Protein AF-A0A1S8NJT3-F1 (afdb_monomer)

Structure (mmCIF, N/CA/C/O backbone):
data_AF-A0A1S8NJT3-F1
#
_entry.id   AF-A0A1S8NJT3-F1
#
loop_
_atom_site.group_PDB
_atom_site.id
_atom_site.type_symbol
_atom_site.label_atom_id
_atom_site.label_alt_id
_atom_site.label_comp_id
_atom_site.label_asym_id
_atom_site.label_entity_id
_atom_site.label_seq_id
_atom_site.pdbx_PDB_ins_code
_atom_site.Cartn_x
_atom_site.Cartn_y
_atom_site.Cartn_z
_atom_site.occupancy
_atom_site.B_iso_or_equiv
_atom_site.auth_seq_id
_atom_site.auth_comp_id
_atom_site.auth_asym_id
_atom_site.auth_atom_id
_atom_site.pdbx_PDB_model_num
ATOM 1 N N . MET A 1 1 ? 24.349 5.606 -7.331 1.00 47.88 1 MET A N 1
ATOM 2 C CA . MET A 1 1 ? 23.945 4.190 -7.424 1.00 47.88 1 MET A CA 1
ATOM 3 C C . MET A 1 1 ? 22.444 4.165 -7.216 1.00 47.88 1 MET A C 1
ATOM 5 O O . MET A 1 1 ? 22.001 4.748 -6.232 1.00 47.88 1 MET A O 1
ATOM 9 N N . GLY A 1 2 ? 21.681 3.669 -8.190 1.00 51.06 2 GLY A N 1
ATOM 10 C CA . GLY A 1 2 ? 20.211 3.649 -8.127 1.00 51.06 2 GLY A CA 1
ATOM 11 C C . GLY A 1 2 ? 19.700 2.383 -7.441 1.00 51.06 2 GLY A C 1
ATOM 12 O O . GLY A 1 2 ? 20.430 1.396 -7.348 1.00 51.06 2 GLY A O 1
ATOM 13 N N . VAL A 1 3 ? 18.444 2.370 -6.984 1.00 50.59 3 VAL A N 1
ATOM 14 C CA . VAL A 1 3 ? 17.828 1.185 -6.345 1.00 50.59 3 VAL A CA 1
ATOM 15 C C . VAL A 1 3 ? 17.798 0.001 -7.323 1.00 50.59 3 VAL A C 1
ATOM 17 O O . VAL A 1 3 ? 17.853 -1.167 -6.927 1.00 50.59 3 VAL A O 1
ATOM 20 N N . ASN A 1 4 ? 17.783 0.297 -8.624 1.00 53.56 4 ASN A N 1
ATOM 21 C CA . ASN A 1 4 ? 17.775 -0.709 -9.676 1.00 53.56 4 ASN A CA 1
ATOM 22 C C . ASN A 1 4 ? 19.085 -1.501 -9.812 1.00 53.56 4 ASN A C 1
ATOM 24 O O . ASN A 1 4 ? 19.032 -2.657 -10.230 1.00 53.56 4 ASN A O 1
ATOM 28 N N . ASP A 1 5 ? 20.224 -0.925 -9.414 1.00 51.28 5 ASP A N 1
ATOM 29 C CA . ASP A 1 5 ? 21.533 -1.595 -9.469 1.00 51.28 5 ASP A CA 1
ATOM 30 C C . ASP A 1 5 ? 21.674 -2.680 -8.384 1.00 51.28 5 ASP A C 1
ATOM 32 O O . ASP A 1 5 ? 22.507 -3.575 -8.504 1.00 51.28 5 ASP A O 1
ATOM 36 N N . ILE A 1 6 ? 20.843 -2.612 -7.336 1.00 52.50 6 ILE A N 1
ATOM 37 C CA . ILE A 1 6 ? 20.934 -3.459 -6.138 1.00 52.50 6 ILE A CA 1
ATOM 38 C C . ILE A 1 6 ? 19.820 -4.519 -6.121 1.00 52.50 6 ILE A C 1
ATOM 40 O O . ILE A 1 6 ? 20.061 -5.659 -5.738 1.00 52.50 6 ILE A O 1
ATOM 44 N N . ILE A 1 7 ? 18.603 -4.164 -6.551 1.00 62.41 7 ILE A N 1
ATOM 45 C CA . ILE A 1 7 ? 17.395 -4.969 -6.282 1.00 62.41 7 ILE A CA 1
ATOM 46 C C . ILE A 1 7 ? 16.646 -5.402 -7.559 1.00 62.41 7 ILE A C 1
ATOM 48 O O . ILE A 1 7 ? 15.820 -6.311 -7.503 1.00 62.41 7 ILE A O 1
ATOM 52 N N . LYS A 1 8 ? 16.938 -4.801 -8.727 1.00 70.44 8 LYS A N 1
ATOM 53 C CA . LYS A 1 8 ? 16.201 -5.022 -9.995 1.00 70.44 8 LYS A CA 1
ATOM 54 C C . LYS A 1 8 ? 14.678 -4.963 -9.818 1.00 70.44 8 LYS A C 1
ATOM 56 O O . LYS A 1 8 ? 13.939 -5.903 -10.114 1.00 70.44 8 LYS A O 1
ATOM 61 N N . VAL A 1 9 ? 14.192 -3.823 -9.339 1.00 81.56 9 VAL A N 1
ATOM 62 C CA . VAL A 1 9 ? 12.783 -3.616 -8.968 1.00 81.56 9 VAL A CA 1
ATOM 63 C C . VAL A 1 9 ? 11.823 -3.898 -10.134 1.00 81.56 9 VAL A C 1
ATOM 65 O O . VAL A 1 9 ? 10.713 -4.388 -9.918 1.00 81.56 9 VAL A O 1
ATOM 68 N N . GLY A 1 10 ? 12.250 -3.659 -11.377 1.00 86.94 10 GLY A N 1
ATOM 69 C CA . GLY A 1 10 ? 11.470 -3.963 -12.578 1.00 86.94 10 GLY A CA 1
ATOM 70 C C . GLY A 1 10 ? 11.077 -5.436 -12.715 1.00 86.94 10 GLY A C 1
ATOM 71 O O . GLY A 1 10 ? 9.943 -5.731 -13.105 1.00 86.94 10 GLY A O 1
ATOM 72 N N . ASP A 1 11 ? 11.958 -6.361 -12.325 1.00 86.62 11 ASP A N 1
ATOM 73 C CA . ASP A 1 11 ? 11.697 -7.803 -12.414 1.00 86.62 11 ASP A CA 1
ATOM 74 C C . ASP A 1 11 ? 10.637 -8.244 -11.392 1.00 86.62 11 ASP A C 1
ATOM 76 O O . ASP A 1 11 ? 9.762 -9.064 -11.701 1.00 86.62 11 ASP A O 1
ATOM 80 N N . ASN A 1 12 ? 10.645 -7.634 -10.204 1.00 86.12 12 ASN A N 1
ATOM 81 C CA . ASN A 1 12 ? 9.637 -7.870 -9.171 1.00 86.12 12 ASN A CA 1
ATOM 82 C C . ASN A 1 12 ? 8.275 -7.309 -9.585 1.00 86.12 12 ASN A C 1
ATOM 84 O O . ASN A 1 12 ? 7.273 -8.023 -9.520 1.00 86.12 12 ASN A O 1
ATOM 88 N N . ILE A 1 13 ? 8.236 -6.072 -10.101 1.00 91.31 13 ILE A N 1
ATOM 89 C CA . ILE A 1 13 ? 7.010 -5.465 -10.647 1.00 91.31 13 ILE A CA 1
ATOM 90 C C . ILE A 1 13 ? 6.393 -6.390 -11.704 1.00 91.31 13 ILE A C 1
ATOM 92 O O . ILE A 1 13 ? 5.197 -6.687 -11.657 1.00 91.31 13 ILE A O 1
ATOM 96 N N . LYS A 1 14 ? 7.218 -6.889 -12.630 1.00 92.44 14 LYS A N 1
ATOM 97 C CA . LYS A 1 14 ? 6.793 -7.775 -13.716 1.00 92.44 14 LYS A CA 1
ATOM 98 C C . LYS A 1 14 ? 6.244 -9.102 -13.212 1.00 92.44 14 LYS A C 1
ATOM 100 O O . LYS A 1 14 ? 5.239 -9.586 -13.737 1.00 92.44 14 LYS A O 1
ATOM 105 N N . SER A 1 15 ? 6.899 -9.693 -12.220 1.00 88.50 15 SER A N 1
ATOM 106 C CA . SER A 1 15 ? 6.488 -10.968 -11.627 1.00 88.50 15 SER A CA 1
ATOM 107 C C . SER A 1 15 ? 5.139 -10.834 -10.920 1.00 88.50 15 SER A C 1
ATOM 109 O O . SER A 1 15 ? 4.206 -11.575 -11.231 1.00 88.50 15 SER A O 1
ATOM 111 N N . LEU A 1 16 ? 4.986 -9.807 -10.083 1.00 86.81 16 LEU A N 1
ATOM 112 C CA . LEU A 1 16 ? 3.753 -9.529 -9.344 1.00 86.81 16 LEU A CA 1
ATOM 113 C C . LEU A 1 16 ? 2.590 -9.151 -10.265 1.00 86.81 16 LEU A C 1
ATOM 115 O O . LEU A 1 16 ? 1.466 -9.624 -10.091 1.00 86.81 16 LEU A O 1
ATOM 119 N N . ARG A 1 17 ? 2.848 -8.358 -11.311 1.00 94.50 17 ARG A N 1
ATOM 120 C CA . ARG A 1 17 ? 1.830 -8.046 -12.322 1.00 94.50 17 ARG A CA 1
ATOM 121 C C . ARG A 1 17 ? 1.316 -9.316 -13.006 1.00 94.50 17 ARG A C 1
ATOM 123 O O . ARG A 1 17 ? 0.108 -9.462 -13.210 1.00 94.50 17 ARG A O 1
ATOM 130 N N . LYS A 1 18 ? 2.219 -10.230 -13.376 1.00 90.44 18 LYS A N 1
ATOM 131 C CA . LYS A 1 18 ? 1.855 -11.509 -14.005 1.00 90.44 18 LYS A CA 1
ATOM 132 C C . LYS A 1 18 ? 1.056 -12.406 -13.064 1.00 90.44 18 LYS A C 1
ATOM 134 O O . LYS A 1 18 ? 0.095 -13.018 -13.522 1.00 90.44 18 LYS A O 1
ATOM 139 N N . GLU A 1 19 ? 1.399 -12.448 -11.780 1.00 86.19 19 GLU A N 1
ATOM 140 C CA . GLU A 1 19 ? 0.638 -13.184 -10.762 1.00 86.19 19 GLU A CA 1
ATOM 141 C C . GLU A 1 19 ? -0.815 -12.690 -10.680 1.00 86.19 19 GLU A C 1
ATOM 143 O O . GLU A 1 19 ? -1.755 -13.485 -10.667 1.00 86.19 19 GLU A O 1
ATOM 148 N N . LYS A 1 20 ? -1.013 -11.369 -10.756 1.00 83.75 20 LYS A N 1
ATOM 149 C CA . LYS A 1 20 ? -2.339 -10.734 -10.813 1.00 83.75 20 LYS A CA 1
ATOM 150 C C . LYS A 1 20 ? -3.011 -10.807 -12.190 1.00 83.75 20 LYS A C 1
ATOM 152 O O . LYS A 1 20 ? -4.123 -10.312 -12.343 1.00 83.75 20 LYS A O 1
ATOM 157 N N . ARG A 1 21 ? -2.367 -11.425 -13.189 1.00 92.88 21 ARG A N 1
ATOM 158 C CA . ARG A 1 21 ? -2.850 -11.562 -14.578 1.00 92.88 21 ARG A CA 1
ATOM 159 C C . ARG A 1 21 ? -3.180 -10.230 -15.266 1.00 92.88 21 ARG A C 1
ATOM 161 O O . ARG A 1 21 ? -4.017 -10.184 -16.161 1.00 92.88 21 ARG A O 1
ATOM 168 N N . ILE A 1 22 ? -2.501 -9.152 -14.883 1.00 91.00 22 ILE A N 1
ATOM 169 C CA . ILE A 1 22 ? -2.677 -7.820 -15.479 1.00 91.00 22 ILE A CA 1
ATOM 170 C C . ILE A 1 22 ? -1.717 -7.694 -16.670 1.00 91.00 22 ILE A C 1
ATOM 172 O O . ILE A 1 22 ? -0.556 -8.091 -16.561 1.00 91.00 22 ILE A O 1
ATOM 176 N N . SER A 1 23 ? -2.132 -7.154 -17.821 1.00 94.81 23 SER A N 1
ATOM 177 C CA . SER A 1 23 ? -1.194 -6.899 -18.929 1.00 94.81 23 SER A CA 1
ATOM 178 C C . SER A 1 23 ? -0.373 -5.623 -18.689 1.00 94.81 23 SER A C 1
ATOM 180 O O . SER A 1 23 ? -0.768 -4.747 -17.925 1.00 94.81 23 SER A O 1
ATOM 182 N N . GLN A 1 24 ? 0.780 -5.466 -19.351 1.00 95.12 24 GLN A N 1
ATOM 183 C CA . GLN A 1 24 ? 1.556 -4.217 -19.247 1.00 95.12 24 GLN A CA 1
ATOM 184 C C . GLN A 1 24 ? 0.753 -2.989 -19.720 1.00 95.12 24 GLN A C 1
ATOM 186 O O . GLN A 1 24 ? 0.925 -1.898 -19.182 1.00 95.12 24 GLN A O 1
ATOM 191 N N . LYS A 1 25 ? -0.138 -3.163 -20.710 1.00 94.50 25 LYS A N 1
ATOM 192 C CA . LYS A 1 25 ? -1.027 -2.099 -21.204 1.00 94.50 25 LYS A CA 1
ATOM 193 C C . LYS A 1 25 ? -2.063 -1.708 -20.158 1.00 94.50 25 LYS A C 1
ATOM 195 O O . LYS A 1 25 ? -2.229 -0.519 -19.901 1.00 94.50 25 LYS A O 1
ATOM 200 N N . ASP A 1 26 ? -2.686 -2.694 -19.521 1.00 94.62 26 ASP A N 1
ATOM 201 C CA . ASP A 1 26 ? -3.688 -2.444 -18.482 1.00 94.62 26 ASP A CA 1
ATOM 202 C C . ASP A 1 26 ? -3.046 -1.791 -17.263 1.00 94.62 26 ASP A C 1
ATOM 204 O O . ASP A 1 26 ? -3.580 -0.833 -16.715 1.00 94.62 26 ASP A O 1
ATOM 208 N N . MET A 1 27 ? -1.849 -2.240 -16.883 1.00 95.31 27 MET A N 1
ATOM 209 C CA . MET A 1 27 ? -1.128 -1.650 -15.762 1.00 95.31 27 MET A CA 1
ATOM 210 C C . MET A 1 27 ? -0.719 -0.200 -16.038 1.00 95.31 27 MET A C 1
ATOM 212 O O . MET A 1 27 ? -0.883 0.664 -15.179 1.00 95.31 27 MET A O 1
ATOM 216 N N . ALA A 1 28 ? -0.254 0.102 -17.254 1.00 96.94 28 ALA A N 1
ATOM 217 C CA . ALA A 1 28 ? 0.020 1.475 -17.666 1.00 96.94 28 ALA A CA 1
ATOM 218 C C . ALA A 1 28 ? -1.247 2.352 -17.627 1.00 96.94 28 ALA A C 1
ATOM 220 O O . ALA A 1 28 ? -1.185 3.496 -17.173 1.00 96.94 28 ALA A O 1
ATOM 221 N N . ALA A 1 29 ? -2.399 1.803 -18.034 1.00 95.12 29 ALA A N 1
ATOM 222 C CA . ALA A 1 29 ? -3.688 2.487 -17.965 1.00 95.12 29 ALA A CA 1
ATOM 223 C C . ALA A 1 29 ? -4.132 2.754 -16.514 1.00 95.12 29 ALA A C 1
ATOM 225 O O . ALA A 1 29 ? -4.521 3.879 -16.200 1.00 95.12 29 ALA A O 1
ATOM 226 N N . ILE A 1 30 ? -4.001 1.768 -15.616 1.00 94.38 30 ILE A N 1
ATOM 227 C CA . ILE A 1 30 ? -4.288 1.906 -14.175 1.00 94.38 30 ILE A CA 1
ATOM 228 C C . ILE A 1 30 ? -3.429 3.016 -13.556 1.00 94.38 30 ILE A C 1
ATOM 230 O O . ILE A 1 30 ? -3.927 3.862 -12.814 1.00 94.38 30 ILE A O 1
ATOM 234 N N . LEU A 1 31 ? -2.139 3.042 -13.897 1.00 94.69 31 LEU A N 1
ATOM 235 C CA . LEU A 1 31 ? -1.176 4.022 -13.393 1.00 94.69 31 LEU A CA 1
ATOM 236 C C . LEU A 1 31 ? -1.263 5.386 -14.091 1.00 94.69 31 LEU A C 1
ATOM 238 O O . LEU A 1 31 ? -0.591 6.325 -13.665 1.00 94.69 31 LEU A O 1
ATOM 242 N N . LYS A 1 32 ? -2.085 5.504 -15.142 1.00 96.06 32 LYS A N 1
ATOM 243 C CA . LYS A 1 32 ? -2.245 6.704 -15.975 1.00 96.06 32 LYS A CA 1
ATOM 244 C C . LYS A 1 32 ? -0.913 7.221 -16.532 1.00 96.06 32 LYS A C 1
ATOM 246 O O . LYS A 1 32 ? -0.642 8.420 -16.511 1.00 96.06 32 LYS A O 1
ATOM 251 N N . ILE A 1 33 ? -0.082 6.313 -17.042 1.00 96.31 33 ILE A N 1
ATOM 252 C CA . ILE A 1 33 ? 1.204 6.634 -17.677 1.00 96.31 33 ILE A CA 1
ATOM 253 C C . ILE A 1 33 ? 1.305 6.021 -19.078 1.00 96.31 33 ILE A C 1
ATOM 255 O O . ILE A 1 33 ? 0.611 5.049 -19.380 1.00 96.31 33 ILE A O 1
ATOM 259 N N . PRO A 1 34 ? 2.194 6.537 -19.947 1.00 97.56 34 PRO A N 1
ATOM 260 C CA . PRO A 1 34 ? 2.451 5.913 -21.237 1.00 97.56 34 PRO A CA 1
ATOM 261 C C . PRO A 1 34 ? 2.931 4.465 -21.085 1.00 97.56 34 PRO A C 1
ATOM 263 O O . PRO A 1 34 ? 3.779 4.166 -20.241 1.00 97.56 34 PRO A O 1
ATOM 266 N N . TYR A 1 35 ? 2.449 3.578 -21.960 1.00 96.50 35 TYR A N 1
ATOM 267 C CA . TYR A 1 35 ? 2.869 2.173 -22.008 1.00 96.50 35 TYR A CA 1
ATOM 268 C C . TYR A 1 35 ? 4.392 2.015 -22.085 1.00 96.50 35 TYR A C 1
ATOM 270 O O . TYR A 1 35 ? 4.965 1.188 -21.383 1.00 96.50 35 TYR A O 1
ATOM 278 N N . SER A 1 36 ? 5.053 2.836 -22.906 1.00 96.38 36 SER A N 1
ATOM 27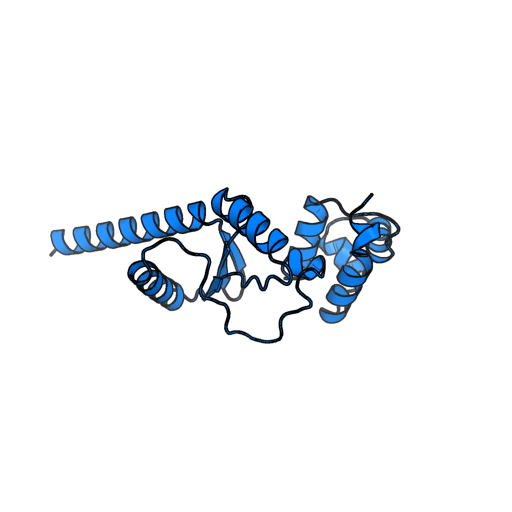9 C CA . SER A 1 36 ? 6.511 2.834 -23.054 1.00 96.38 36 SER A CA 1
ATOM 280 C C . SER A 1 36 ? 7.223 3.138 -21.736 1.00 96.38 36 SER A C 1
ATOM 282 O O . SER A 1 36 ? 8.203 2.478 -21.401 1.00 96.38 36 SER A O 1
ATOM 284 N N . THR A 1 37 ? 6.702 4.082 -20.948 1.00 95.12 37 THR A N 1
ATOM 285 C CA . THR A 1 37 ? 7.230 4.412 -19.620 1.00 95.12 37 THR A CA 1
ATOM 286 C C . THR A 1 37 ? 7.114 3.222 -18.674 1.00 95.12 37 THR A C 1
ATOM 288 O O . THR A 1 37 ? 8.103 2.861 -18.042 1.00 95.12 37 THR A O 1
ATOM 291 N N . TYR A 1 38 ? 5.946 2.575 -18.621 1.00 96.81 38 TYR A N 1
ATOM 292 C CA . TYR A 1 38 ? 5.751 1.391 -17.782 1.00 96.81 38 TYR A CA 1
ATOM 293 C C . TYR A 1 38 ? 6.627 0.210 -18.226 1.00 96.81 38 TYR A C 1
ATOM 295 O O . TYR A 1 38 ? 7.275 -0.433 -17.403 1.00 96.81 38 TYR A O 1
ATOM 303 N N . SER A 1 39 ? 6.713 -0.044 -19.534 1.00 95.62 39 SER A N 1
ATOM 304 C CA . SER A 1 39 ? 7.579 -1.092 -20.078 1.00 95.62 39 SER A CA 1
ATOM 305 C C . SER A 1 39 ? 9.049 -0.843 -19.742 1.00 95.62 39 SER A C 1
ATOM 307 O O . SER A 1 39 ? 9.777 -1.799 -19.490 1.00 95.62 39 SER A O 1
ATOM 309 N N . ASN A 1 40 ? 9.495 0.416 -19.723 1.00 93.88 40 ASN A N 1
ATOM 310 C CA . ASN A 1 40 ? 10.862 0.757 -19.336 1.00 93.88 40 ASN A CA 1
ATOM 311 C C . ASN A 1 40 ? 11.130 0.503 -17.849 1.00 93.88 40 ASN A C 1
ATOM 313 O O . ASN A 1 40 ? 12.247 0.116 -17.517 1.00 93.88 40 ASN A O 1
ATOM 317 N N . TYR A 1 41 ? 10.125 0.656 -16.979 1.00 93.44 41 TYR A N 1
ATOM 318 C CA . TYR A 1 41 ? 10.233 0.257 -15.574 1.00 93.44 41 TYR A CA 1
ATOM 319 C C . TYR A 1 41 ? 10.429 -1.255 -15.433 1.00 93.44 41 TYR A C 1
ATOM 321 O O . TYR A 1 41 ? 11.389 -1.688 -14.808 1.00 93.44 41 TYR A O 1
ATOM 329 N N . GLU A 1 42 ? 9.576 -2.069 -16.065 1.00 92.94 42 GLU A N 1
ATOM 330 C CA . GLU A 1 42 ? 9.678 -3.536 -15.965 1.00 92.94 42 GLU A CA 1
ATOM 331 C C . GLU A 1 42 ? 10.934 -4.122 -16.609 1.00 92.94 42 GLU A C 1
ATOM 333 O O . GLU A 1 42 ? 11.374 -5.201 -16.226 1.00 92.94 42 GLU A O 1
ATOM 338 N N . ASN A 1 43 ? 11.498 -3.442 -17.605 1.00 89.62 43 ASN A N 1
ATOM 339 C CA . ASN A 1 43 ? 12.730 -3.874 -18.261 1.00 89.62 43 ASN A CA 1
ATOM 340 C C . ASN A 1 43 ? 13.988 -3.322 -17.574 1.00 89.62 43 ASN A C 1
ATOM 342 O O . ASN A 1 43 ? 15.077 -3.469 -18.116 1.00 89.62 43 ASN A O 1
ATOM 346 N N . ASN A 1 44 ? 13.848 -2.666 -16.416 1.00 85.31 44 ASN A N 1
ATOM 347 C CA . ASN A 1 44 ? 14.934 -2.018 -15.677 1.00 85.31 44 ASN A CA 1
ATOM 348 C C . ASN A 1 44 ? 15.679 -0.907 -16.453 1.00 85.31 44 ASN A C 1
ATOM 350 O O . ASN A 1 44 ? 16.712 -0.424 -16.000 1.00 85.31 44 ASN A O 1
ATOM 354 N N . ASN A 1 45 ? 15.128 -0.446 -17.581 1.00 87.06 45 ASN A N 1
ATOM 355 C CA . ASN A 1 45 ? 15.687 0.636 -18.401 1.00 87.06 45 ASN A CA 1
ATOM 356 C C . ASN A 1 45 ? 15.458 2.020 -17.781 1.00 87.06 45 ASN A C 1
ATOM 358 O O . ASN A 1 45 ? 16.077 3.003 -18.185 1.00 87.06 45 ASN A O 1
ATOM 362 N N . ARG A 1 46 ? 14.507 2.124 -16.850 1.00 87.38 46 ARG A N 1
ATOM 363 C CA . ARG A 1 46 ? 14.206 3.344 -16.110 1.00 87.38 46 ARG A CA 1
ATOM 364 C C . ARG A 1 46 ? 13.821 2.987 -14.686 1.00 87.38 46 ARG A C 1
ATOM 366 O O . ARG A 1 46 ? 13.062 2.049 -14.470 1.00 87.38 46 ARG A O 1
ATOM 373 N N . GLU A 1 47 ? 14.277 3.787 -13.736 1.00 85.12 47 GLU A N 1
ATOM 374 C CA . GLU A 1 47 ? 13.873 3.652 -12.342 1.00 85.12 47 GLU A CA 1
ATOM 375 C C . GLU A 1 47 ? 12.553 4.414 -12.094 1.00 85.12 47 GLU A C 1
ATOM 377 O O . GLU A 1 47 ? 12.428 5.580 -12.502 1.00 85.12 47 GLU A O 1
ATOM 382 N N . PRO A 1 48 ? 11.530 3.785 -11.488 1.00 88.81 48 PRO A N 1
ATOM 383 C CA . PRO A 1 48 ? 10.344 4.501 -11.035 1.00 88.81 48 PRO A CA 1
ATOM 384 C C . PRO A 1 48 ? 10.688 5.379 -9.824 1.00 88.81 48 PRO A C 1
ATOM 386 O O . PRO A 1 48 ? 11.461 4.980 -8.960 1.00 88.81 48 PRO A O 1
ATOM 389 N N . SER A 1 49 ? 10.089 6.568 -9.722 1.00 89.00 49 SER A N 1
ATOM 390 C CA . SER A 1 49 ? 10.229 7.403 -8.520 1.00 89.00 49 SER A CA 1
ATOM 391 C C . SER A 1 49 ? 9.560 6.752 -7.302 1.00 89.00 49 SER A C 1
ATOM 393 O O . SER A 1 49 ? 8.674 5.912 -7.458 1.00 89.00 49 SER A O 1
ATOM 395 N N . ALA A 1 50 ? 9.895 7.194 -6.085 1.00 83.56 50 ALA A N 1
ATOM 396 C CA . ALA A 1 50 ? 9.253 6.712 -4.855 1.00 83.56 50 ALA A CA 1
ATOM 397 C C . ALA A 1 50 ? 7.714 6.844 -4.886 1.00 83.56 50 ALA A C 1
ATOM 399 O O . ALA A 1 50 ? 6.988 5.945 -4.460 1.00 83.56 50 ALA A O 1
ATOM 400 N N . GLU A 1 51 ? 7.195 7.937 -5.453 1.00 88.19 51 GLU A N 1
ATOM 401 C CA . GLU A 1 51 ? 5.752 8.122 -5.643 1.00 88.19 51 GLU A CA 1
ATOM 402 C C . GLU A 1 51 ? 5.173 7.093 -6.630 1.00 88.19 51 GLU A C 1
ATOM 404 O O . GLU A 1 51 ? 4.107 6.521 -6.392 1.00 88.19 51 GLU A O 1
ATOM 409 N N . MET A 1 52 ? 5.884 6.816 -7.728 1.00 93.50 52 MET A N 1
ATOM 410 C CA . MET A 1 52 ? 5.463 5.823 -8.717 1.00 93.50 52 MET A CA 1
ATOM 411 C C . MET A 1 52 ? 5.502 4.404 -8.145 1.00 93.50 52 MET A C 1
ATOM 413 O O . MET A 1 52 ? 4.566 3.641 -8.364 1.00 93.50 52 MET A O 1
ATOM 417 N N . LEU A 1 53 ? 6.527 4.062 -7.364 1.00 89.25 53 LEU A N 1
ATOM 418 C CA . LEU A 1 53 ? 6.614 2.779 -6.667 1.00 89.25 53 LEU A CA 1
ATOM 419 C C . LEU A 1 53 ? 5.426 2.573 -5.721 1.00 89.25 53 LEU A C 1
ATOM 421 O O . LEU A 1 53 ? 4.811 1.510 -5.735 1.00 89.25 53 LEU A O 1
ATOM 425 N N . ASN A 1 54 ? 5.030 3.610 -4.978 1.00 86.75 54 ASN A N 1
ATOM 426 C CA . ASN A 1 54 ? 3.828 3.566 -4.146 1.00 86.75 54 ASN A CA 1
ATOM 427 C C . ASN A 1 54 ? 2.550 3.347 -4.970 1.00 86.75 54 ASN A C 1
ATOM 429 O O . ASN A 1 54 ? 1.685 2.564 -4.575 1.00 86.75 54 ASN A O 1
ATOM 433 N N . LYS A 1 55 ? 2.416 4.004 -6.130 1.00 92.62 55 LYS A N 1
ATOM 434 C CA . LYS A 1 55 ? 1.275 3.783 -7.037 1.00 92.62 55 LYS A CA 1
ATOM 435 C C . LYS A 1 55 ? 1.256 2.360 -7.590 1.00 92.62 55 LYS A C 1
ATOM 437 O O . LYS A 1 55 ? 0.192 1.750 -7.635 1.00 92.62 55 LYS A O 1
ATOM 442 N N . ILE A 1 56 ? 2.414 1.818 -7.963 1.00 91.75 56 ILE A N 1
ATOM 443 C CA . ILE A 1 56 ? 2.551 0.441 -8.451 1.00 91.75 56 ILE A CA 1
ATOM 444 C C . ILE A 1 56 ? 2.184 -0.559 -7.351 1.00 91.75 56 ILE A C 1
ATOM 446 O O . ILE A 1 56 ? 1.396 -1.465 -7.608 1.00 91.75 56 ILE A O 1
ATOM 450 N N . ALA A 1 57 ? 2.681 -0.368 -6.126 1.00 86.44 57 ALA A N 1
ATOM 451 C CA . ALA A 1 57 ? 2.360 -1.218 -4.981 1.00 86.44 57 ALA A CA 1
ATOM 452 C C . ALA A 1 57 ? 0.847 -1.241 -4.706 1.00 86.44 57 ALA A C 1
ATOM 454 O O . ALA A 1 57 ? 0.249 -2.311 -4.596 1.00 86.44 57 ALA A O 1
ATOM 455 N N . LYS A 1 58 ? 0.202 -0.066 -4.714 1.00 85.88 58 LYS A N 1
ATOM 456 C CA . LYS A 1 58 ? -1.259 0.059 -4.586 1.00 85.88 58 LYS A CA 1
ATOM 457 C C . LYS A 1 58 ? -2.005 -0.637 -5.725 1.00 85.88 58 LYS A C 1
ATOM 459 O O . LYS A 1 58 ? -2.947 -1.376 -5.469 1.00 85.88 58 LYS A O 1
ATOM 464 N N . ALA A 1 59 ? -1.576 -0.441 -6.971 1.00 88.00 59 ALA A N 1
ATOM 465 C CA . ALA A 1 59 ? -2.213 -1.045 -8.141 1.00 88.00 59 ALA A CA 1
ATOM 466 C C . ALA A 1 59 ? -2.079 -2.581 -8.176 1.00 88.00 59 ALA A C 1
ATOM 468 O O . ALA A 1 59 ? -2.974 -3.264 -8.666 1.00 88.00 59 ALA A O 1
ATOM 469 N N . LEU A 1 60 ? -0.994 -3.130 -7.624 1.00 83.69 60 LEU A N 1
ATOM 470 C CA . LEU A 1 60 ? -0.791 -4.575 -7.465 1.00 83.69 60 LEU A CA 1
ATOM 471 C C . LEU A 1 60 ? -1.387 -5.130 -6.163 1.00 83.69 60 LEU A C 1
ATOM 473 O O . LEU A 1 60 ? -1.396 -6.347 -5.976 1.00 83.69 60 LEU A O 1
ATOM 477 N N . ASN A 1 61 ? -1.901 -4.261 -5.288 1.00 82.94 61 ASN A N 1
ATOM 478 C CA . ASN A 1 61 ? -2.373 -4.583 -3.944 1.00 82.94 61 ASN A CA 1
ATOM 479 C C . ASN A 1 61 ? -1.328 -5.361 -3.118 1.00 82.94 61 ASN A C 1
ATOM 481 O O . ASN A 1 61 ? -1.603 -6.441 -2.593 1.00 82.94 61 ASN A O 1
ATOM 485 N N . VAL A 1 62 ? -0.104 -4.828 -3.062 1.00 78.25 62 VAL A N 1
ATOM 486 C CA . VAL A 1 62 ? 1.032 -5.388 -2.313 1.00 78.25 62 VAL A CA 1
ATOM 487 C C . VAL A 1 62 ? 1.720 -4.314 -1.472 1.00 78.25 62 VAL A C 1
ATOM 489 O O . VAL A 1 62 ? 1.578 -3.118 -1.727 1.00 78.25 62 VAL A O 1
ATOM 492 N N . ASN A 1 63 ? 2.508 -4.737 -0.481 1.00 74.50 63 ASN A N 1
ATOM 493 C CA . ASN A 1 63 ? 3.365 -3.835 0.287 1.00 74.50 63 ASN A CA 1
ATOM 494 C C . ASN A 1 63 ? 4.546 -3.338 -0.575 1.00 74.50 63 ASN A C 1
ATOM 496 O O . ASN A 1 63 ? 5.070 -4.081 -1.406 1.00 74.50 63 ASN A O 1
ATOM 500 N N . LEU A 1 64 ? 4.995 -2.098 -0.359 1.00 80.00 64 LEU A N 1
ATOM 501 C CA . LEU A 1 64 ? 6.170 -1.541 -1.032 1.00 80.00 64 LEU A CA 1
ATOM 502 C C . LEU A 1 64 ? 7.447 -2.359 -0.760 1.00 80.00 64 LEU A C 1
ATOM 504 O O . LEU A 1 64 ? 8.198 -2.622 -1.689 1.00 80.00 64 LEU A O 1
ATOM 508 N N . ALA A 1 65 ? 7.668 -2.829 0.469 1.00 72.75 65 ALA A N 1
ATOM 509 C CA . ALA A 1 65 ? 8.783 -3.711 0.817 1.00 72.75 65 ALA A CA 1
ATOM 510 C C . ALA A 1 65 ? 8.721 -5.046 0.056 1.00 72.75 65 ALA A C 1
ATOM 512 O O . ALA A 1 65 ? 9.752 -5.567 -0.365 1.00 72.75 65 ALA A O 1
ATOM 513 N N . TYR A 1 66 ? 7.514 -5.569 -0.181 1.00 73.25 66 TYR A N 1
ATOM 514 C CA . TYR A 1 66 ? 7.308 -6.771 -0.990 1.00 73.25 66 TYR A CA 1
ATOM 515 C C . TYR A 1 66 ? 7.567 -6.504 -2.480 1.00 73.25 66 TYR A C 1
ATOM 517 O O . TYR A 1 66 ? 8.250 -7.283 -3.138 1.00 73.25 66 TYR A O 1
ATOM 525 N N . LEU A 1 67 ? 7.114 -5.355 -2.997 1.00 81.12 67 LEU A N 1
ATOM 526 C CA . LEU A 1 67 ? 7.422 -4.898 -4.357 1.00 81.12 67 LEU A CA 1
ATOM 527 C C . LEU A 1 67 ? 8.935 -4.744 -4.583 1.00 81.12 67 LEU A C 1
ATOM 529 O O . LEU A 1 67 ? 9.449 -5.077 -5.648 1.00 81.12 67 LEU A O 1
ATOM 533 N N . LEU A 1 68 ? 9.644 -4.257 -3.566 1.00 77.94 68 LEU A N 1
ATOM 534 C CA . LEU A 1 68 ? 11.096 -4.107 -3.556 1.00 77.94 68 LEU A CA 1
ATOM 535 C C . LEU A 1 68 ? 11.829 -5.412 -3.202 1.00 77.94 68 LEU A C 1
ATOM 537 O O . LEU A 1 68 ? 13.046 -5.406 -3.118 1.00 77.94 68 LEU A O 1
ATOM 541 N N . GLY A 1 69 ? 11.141 -6.537 -2.993 1.00 68.31 69 GLY A N 1
ATOM 542 C CA . GLY A 1 69 ? 11.794 -7.820 -2.710 1.00 68.31 69 GLY A CA 1
ATOM 543 C C . GLY A 1 69 ? 12.545 -7.889 -1.373 1.00 68.31 69 GLY A C 1
ATOM 544 O O . GLY A 1 69 ? 13.322 -8.816 -1.168 1.00 68.31 69 GLY A O 1
ATOM 545 N N . ILE A 1 70 ? 12.291 -6.955 -0.450 1.00 65.12 70 ILE A N 1
ATOM 546 C CA . ILE A 1 70 ? 12.950 -6.867 0.866 1.00 65.12 70 ILE A CA 1
ATOM 547 C C . ILE A 1 70 ? 12.469 -7.996 1.807 1.00 65.12 70 ILE A C 1
ATOM 549 O O . ILE A 1 70 ? 13.139 -8.331 2.774 1.00 65.12 70 ILE A O 1
ATOM 553 N N . GLN A 1 71 ? 11.334 -8.644 1.511 1.00 54.53 71 GLN A N 1
ATOM 554 C CA . GLN A 1 71 ? 10.702 -9.646 2.387 1.00 54.53 71 GLN A CA 1
ATOM 555 C C . GLN A 1 71 ? 11.042 -11.124 2.094 1.00 54.53 71 GLN A C 1
ATOM 557 O O . GLN A 1 71 ? 10.465 -12.015 2.717 1.00 54.53 71 GLN A O 1
ATOM 562 N N . ASN A 1 72 ? 11.969 -11.442 1.188 1.00 44.78 72 ASN A N 1
ATOM 563 C CA . ASN A 1 72 ? 12.207 -12.835 0.766 1.00 44.78 72 ASN A CA 1
ATOM 564 C C . ASN A 1 72 ? 13.083 -13.687 1.715 1.00 44.78 72 ASN A C 1
ATOM 566 O O . ASN A 1 72 ? 13.865 -14.511 1.249 1.00 44.78 72 ASN A O 1
ATOM 570 N N . HIS A 1 73 ? 12.902 -13.569 3.038 1.00 40.38 73 HIS A N 1
ATOM 571 C CA . HIS A 1 73 ? 13.519 -14.469 4.032 1.00 40.38 73 HIS A CA 1
ATOM 572 C C . HIS A 1 73 ? 12.620 -14.841 5.235 1.00 40.38 73 HIS A C 1
ATOM 574 O O . HIS A 1 73 ? 13.122 -15.145 6.313 1.00 40.38 73 HIS A O 1
ATOM 580 N N . LEU A 1 74 ? 11.290 -14.898 5.084 1.00 35.09 74 LEU A N 1
ATOM 581 C CA . LEU A 1 74 ? 10.389 -15.268 6.191 1.00 35.09 74 LEU A CA 1
ATOM 582 C C . LEU A 1 74 ? 9.811 -16.683 6.018 1.00 35.09 74 LEU A C 1
ATOM 584 O O . LEU A 1 74 ? 8.914 -16.904 5.207 1.00 35.09 74 LEU A O 1
ATOM 588 N N . LYS A 1 75 ? 10.325 -17.651 6.794 1.00 38.28 75 LYS A N 1
ATOM 589 C CA . LYS A 1 75 ? 9.762 -19.014 6.901 1.00 38.28 75 LYS A CA 1
ATOM 590 C C . LYS A 1 75 ? 9.021 -19.320 8.207 1.00 38.28 75 LYS A C 1
ATOM 592 O O . LYS A 1 75 ? 8.415 -20.379 8.250 1.00 38.28 75 LYS A O 1
ATOM 597 N N . ASN A 1 76 ? 8.996 -18.460 9.232 1.00 36.12 76 ASN A N 1
ATOM 598 C CA . ASN A 1 76 ? 8.360 -18.802 10.517 1.00 36.12 76 ASN A CA 1
ATOM 599 C C . ASN A 1 76 ? 7.650 -17.601 11.174 1.00 36.12 76 ASN A C 1
ATOM 601 O O . ASN A 1 76 ? 8.280 -16.584 11.438 1.00 36.12 76 ASN A O 1
ATOM 605 N N . ALA A 1 77 ? 6.355 -17.767 11.468 1.00 39.28 77 ALA A N 1
ATOM 606 C CA . ALA A 1 77 ? 5.401 -16.772 11.982 1.00 39.28 77 ALA A CA 1
ATOM 607 C C . ALA A 1 77 ? 5.406 -16.607 13.522 1.00 39.28 77 ALA A C 1
ATOM 609 O O . ALA A 1 77 ? 4.351 -16.518 14.149 1.00 39.28 77 ALA A O 1
ATOM 610 N N . SER A 1 78 ? 6.575 -16.679 14.165 1.00 38.75 78 SER A N 1
ATOM 611 C CA . SER A 1 78 ? 6.690 -16.702 15.636 1.00 38.75 78 SER A CA 1
ATOM 612 C C . SER A 1 78 ? 7.386 -15.479 16.244 1.00 38.75 78 SER A C 1
ATOM 614 O O . SER A 1 78 ? 7.676 -15.490 17.438 1.00 38.75 78 SER A O 1
ATOM 616 N N . THR A 1 79 ? 7.643 -14.418 15.473 1.00 36.97 79 THR A N 1
ATOM 617 C CA . THR A 1 79 ? 8.478 -13.276 15.913 1.00 36.97 79 THR A CA 1
ATOM 618 C C . THR A 1 79 ? 7.675 -11.976 16.088 1.00 36.97 79 THR A C 1
ATOM 620 O O . THR A 1 79 ? 8.227 -10.884 16.134 1.00 36.97 79 THR A O 1
ATOM 623 N N . LEU A 1 80 ? 6.359 -12.080 16.278 1.00 36.47 80 LEU A N 1
ATOM 624 C CA . LEU A 1 80 ? 5.417 -10.969 16.492 1.00 36.47 80 LEU A CA 1
ATOM 625 C C . LEU A 1 80 ? 5.600 -10.147 17.794 1.00 36.47 80 LEU A C 1
ATOM 627 O O . LEU A 1 80 ? 4.771 -9.286 18.076 1.00 36.47 80 LEU A O 1
ATOM 631 N N . HIS A 1 81 ? 6.632 -10.372 18.621 1.00 37.62 81 HIS A N 1
ATOM 632 C CA . HIS A 1 81 ? 6.638 -9.847 19.999 1.00 37.62 81 HIS A CA 1
ATOM 633 C C . HIS A 1 81 ? 7.355 -8.493 20.230 1.00 37.62 81 HIS A C 1
ATOM 635 O O . HIS A 1 81 ? 7.121 -7.879 21.267 1.00 37.62 81 HIS A O 1
ATOM 641 N N . ARG A 1 82 ? 8.225 -7.963 19.360 1.00 38.59 82 ARG A N 1
ATOM 642 C CA . ARG A 1 82 ? 9.277 -7.051 19.878 1.00 38.59 82 ARG A CA 1
ATOM 643 C C . ARG A 1 82 ? 9.284 -5.574 19.454 1.00 38.59 82 ARG A C 1
ATOM 645 O O . ARG A 1 82 ? 10.361 -4.987 19.475 1.00 38.59 82 ARG A O 1
ATOM 652 N N . CYS A 1 83 ? 8.150 -4.935 19.137 1.00 37.25 83 CYS A N 1
ATOM 653 C CA . CYS A 1 83 ? 8.186 -3.504 18.760 1.00 37.25 83 CYS A CA 1
ATOM 654 C C . CYS A 1 83 ? 7.017 -2.590 19.206 1.00 37.25 83 CYS A C 1
ATOM 656 O O . CYS A 1 83 ? 6.824 -1.549 18.584 1.00 37.25 83 CYS A O 1
ATOM 658 N N . LEU A 1 84 ? 6.252 -2.899 2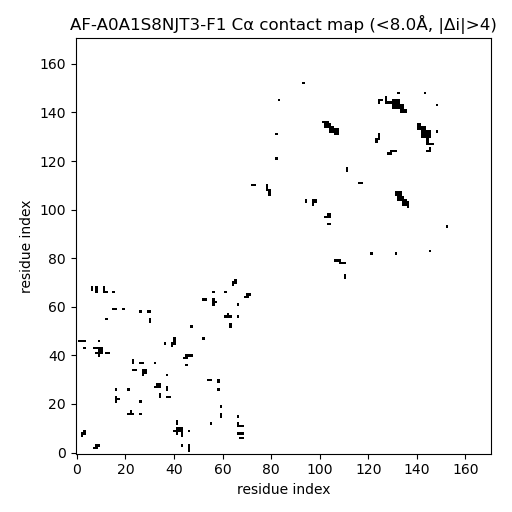0.263 1.00 40.44 84 LEU A N 1
ATOM 659 C CA . LEU A 1 84 ? 5.228 -1.964 20.778 1.00 40.44 84 LEU A CA 1
ATOM 660 C C . LEU A 1 84 ? 5.532 -1.501 22.213 1.00 40.44 84 LEU A C 1
ATOM 662 O O . LEU A 1 84 ? 5.821 -2.357 23.051 1.00 40.44 84 LEU A O 1
ATOM 666 N N . PRO A 1 85 ? 5.433 -0.190 22.518 1.00 39.88 85 PRO A N 1
ATOM 667 C CA . PRO A 1 85 ? 5.611 0.329 23.872 1.00 39.88 85 PRO A CA 1
ATOM 668 C C . PRO A 1 85 ? 4.439 -0.027 24.815 1.00 39.88 85 PRO A C 1
ATOM 670 O O . PRO A 1 85 ? 3.284 0.325 24.575 1.00 39.88 85 PRO A O 1
ATOM 673 N N . ASP A 1 86 ? 4.804 -0.725 25.889 1.00 44.34 86 ASP A N 1
ATOM 674 C CA . ASP A 1 86 ? 4.338 -0.753 27.288 1.00 44.34 86 ASP A CA 1
ATOM 675 C C . ASP A 1 86 ? 2.910 -1.060 27.771 1.00 44.34 86 ASP A C 1
ATOM 677 O O . ASP A 1 86 ? 2.817 -1.449 28.928 1.00 44.34 86 ASP A O 1
ATOM 681 N N . ASP A 1 87 ? 1.831 -1.093 26.983 1.00 45.59 87 ASP A N 1
ATOM 682 C CA . ASP A 1 87 ? 0.517 -1.506 27.543 1.00 45.59 87 ASP A CA 1
ATOM 683 C C . ASP A 1 87 ? -0.148 -2.637 26.747 1.00 45.59 87 ASP A C 1
ATOM 685 O O . ASP A 1 87 ? -1.155 -2.465 26.052 1.00 45.59 87 ASP A O 1
ATOM 689 N N . ASN A 1 88 ? 0.404 -3.844 26.890 1.00 53.09 88 ASN A N 1
ATOM 690 C CA . ASN A 1 88 ? -0.058 -5.072 26.225 1.00 53.09 88 ASN A CA 1
ATOM 691 C C . ASN A 1 88 ? -1.566 -5.357 26.460 1.00 53.09 88 ASN A C 1
ATOM 693 O O . ASN A 1 88 ? -2.254 -5.931 25.613 1.00 53.09 88 ASN A O 1
ATOM 697 N N . GLU A 1 89 ? -2.120 -4.902 27.590 1.00 55.16 89 GLU A N 1
ATOM 698 C CA . GLU A 1 89 ? -3.537 -5.079 27.932 1.00 55.16 89 GLU A CA 1
ATOM 699 C C . GLU A 1 89 ? -4.471 -4.122 27.165 1.00 55.16 89 GLU A C 1
ATOM 701 O O . GLU A 1 89 ? -5.533 -4.534 26.685 1.00 55.16 89 GLU A O 1
ATOM 706 N N . SER A 1 90 ? -4.074 -2.857 26.999 1.00 54.41 90 SER A N 1
ATOM 707 C CA . SER A 1 90 ? -4.834 -1.851 26.243 1.00 54.41 90 SER A CA 1
ATOM 708 C C . SER A 1 90 ? -4.848 -2.178 24.749 1.00 54.41 90 SER A C 1
ATOM 710 O O . SER A 1 90 ? -5.896 -2.106 24.104 1.00 54.41 90 SER A O 1
ATOM 712 N N . ILE A 1 91 ? -3.712 -2.639 24.219 1.00 56.59 91 ILE A N 1
ATOM 713 C CA . ILE A 1 91 ? -3.573 -3.066 22.821 1.00 56.59 91 ILE A CA 1
ATOM 714 C C . ILE A 1 91 ? -4.457 -4.288 22.538 1.00 56.59 91 ILE A C 1
ATOM 716 O O . ILE A 1 91 ? -5.150 -4.320 21.522 1.00 56.59 91 ILE A O 1
ATOM 720 N N . SER A 1 92 ? -4.517 -5.260 23.455 1.00 59.16 92 SER A N 1
ATOM 721 C CA . SER A 1 92 ? -5.382 -6.444 23.326 1.00 59.16 92 SER A CA 1
ATOM 722 C C . SER 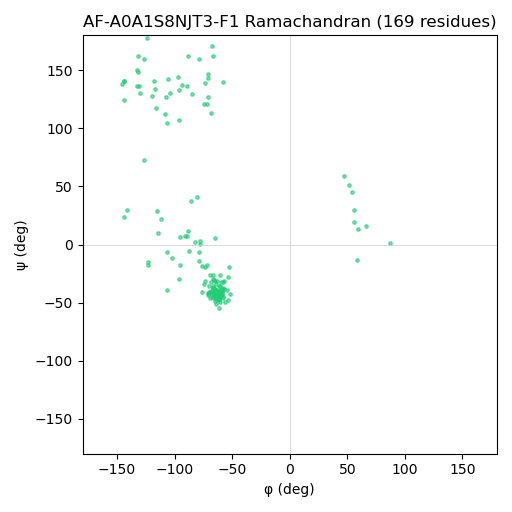A 1 92 ? -6.878 -6.090 23.296 1.00 59.16 92 SER A C 1
ATOM 724 O O . SER A 1 92 ? -7.646 -6.599 22.467 1.00 59.16 92 SER A O 1
ATOM 726 N N . LYS A 1 93 ? -7.302 -5.146 24.148 1.00 66.25 93 LYS A N 1
ATOM 727 C CA . LYS A 1 93 ? -8.684 -4.637 24.178 1.00 66.25 93 LYS A CA 1
ATOM 728 C C . LYS A 1 93 ? -9.049 -3.921 22.875 1.00 66.25 93 LYS A C 1
ATOM 730 O O . LYS A 1 93 ? -10.116 -4.168 22.317 1.00 66.25 93 LYS A O 1
ATOM 735 N N . ILE A 1 94 ? -8.148 -3.099 22.346 1.00 63.16 94 ILE A N 1
ATOM 736 C CA . ILE A 1 94 ? -8.356 -2.360 21.092 1.00 63.16 94 ILE A CA 1
ATOM 737 C C . ILE A 1 94 ? -8.339 -3.290 19.880 1.00 63.16 94 ILE A C 1
ATOM 739 O O . ILE A 1 94 ? -9.209 -3.181 19.019 1.00 63.16 94 ILE A O 1
ATOM 743 N N . ALA A 1 95 ? -7.431 -4.267 19.849 1.00 61.75 95 ALA A N 1
ATOM 744 C CA . ALA A 1 95 ? -7.412 -5.306 18.825 1.00 61.75 95 ALA A CA 1
ATOM 745 C C . ALA A 1 95 ? -8.736 -6.078 18.770 1.00 61.75 95 ALA A C 1
ATOM 747 O O . ALA A 1 95 ? -9.244 -6.369 17.687 1.00 61.75 95 ALA A O 1
ATOM 748 N N . SER A 1 96 ? -9.335 -6.342 19.932 1.00 61.44 96 SER A N 1
ATOM 749 C CA . SER A 1 96 ? -10.644 -6.990 20.030 1.00 61.44 96 SER A CA 1
ATOM 750 C C . SER A 1 96 ? -11.772 -6.110 19.480 1.00 61.44 96 SER A C 1
ATOM 752 O O . SER A 1 96 ? -12.604 -6.600 18.720 1.00 61.44 96 SER A O 1
ATOM 754 N N . ILE A 1 97 ? -11.782 -4.810 19.796 1.00 64.94 97 ILE A N 1
ATOM 755 C CA . ILE A 1 97 ? -12.777 -3.852 19.280 1.00 64.94 97 ILE A CA 1
ATOM 756 C C . ILE A 1 97 ? -12.664 -3.710 17.759 1.00 64.94 97 ILE A C 1
ATOM 758 O O . ILE A 1 97 ? -13.662 -3.781 17.050 1.00 64.94 97 ILE A O 1
ATOM 762 N N . ILE A 1 98 ? -11.447 -3.567 17.239 1.00 64.69 98 ILE A N 1
ATOM 763 C CA . ILE A 1 98 ? -11.205 -3.396 15.802 1.00 64.69 98 ILE A CA 1
ATOM 764 C C . ILE A 1 98 ? -11.622 -4.658 15.034 1.00 64.69 98 ILE A C 1
ATOM 766 O O . ILE A 1 98 ? -12.278 -4.555 13.996 1.00 64.69 98 ILE A O 1
ATOM 770 N N . LYS A 1 99 ? -11.367 -5.842 15.608 1.00 65.19 99 LYS A N 1
ATOM 771 C CA . LYS A 1 99 ? -11.859 -7.121 15.084 1.00 65.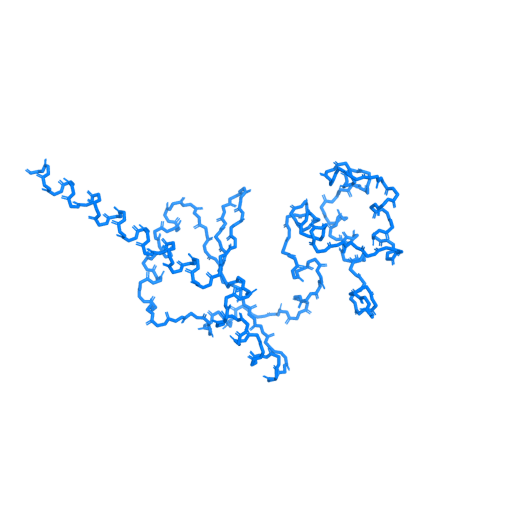19 99 LYS A CA 1
ATOM 772 C C . LYS A 1 99 ? -13.387 -7.218 15.082 1.00 65.19 99 LYS A C 1
ATOM 774 O O . LYS A 1 99 ? -13.946 -7.743 14.122 1.00 65.19 99 LYS A O 1
ATOM 779 N N . LEU A 1 100 ? -14.068 -6.710 16.114 1.00 61.88 100 LEU A N 1
ATOM 780 C CA . LEU A 1 100 ? -15.537 -6.642 16.150 1.00 61.88 100 LEU A CA 1
ATOM 781 C C . LEU A 1 100 ? -16.101 -5.708 15.071 1.00 61.88 100 LEU A C 1
ATOM 783 O O . LEU A 1 100 ? -17.169 -5.981 14.531 1.00 61.88 100 LEU A O 1
ATOM 787 N N . CYS A 1 101 ? -15.365 -4.656 14.714 1.00 62.88 101 CYS A N 1
ATOM 788 C CA . CYS A 1 101 ? -15.724 -3.734 13.637 1.00 62.88 101 CYS A CA 1
ATOM 789 C C . CYS A 1 101 ? -15.429 -4.278 12.224 1.00 62.88 101 CYS A C 1
ATOM 791 O O . CYS A 1 101 ? -15.628 -3.553 11.254 1.00 62.88 101 CYS A O 1
ATOM 793 N N . GLY A 1 102 ? -14.955 -5.524 12.089 1.00 63.06 102 GLY A N 1
ATOM 794 C CA . GLY A 1 102 ? -14.649 -6.158 10.799 1.00 63.06 102 GLY A CA 1
ATOM 795 C C . GLY A 1 102 ? -13.239 -5.889 10.267 1.00 63.06 102 GLY A C 1
ATOM 796 O O . GLY A 1 102 ? -12.869 -6.410 9.221 1.00 63.06 102 GLY A O 1
ATOM 797 N N . PHE A 1 103 ? -12.418 -5.143 11.003 1.00 66.69 103 PHE A N 1
ATOM 798 C CA . PHE A 1 103 ? -11.057 -4.807 10.600 1.00 66.69 103 PHE A CA 1
ATOM 799 C C . PHE A 1 103 ? -10.044 -5.765 11.241 1.00 66.69 103 PHE A C 1
ATOM 801 O O . PHE A 1 103 ? -10.179 -6.179 12.392 1.00 66.69 103 PHE A O 1
ATOM 808 N N . LYS A 1 104 ? -8.985 -6.113 10.513 1.00 64.88 104 LYS A N 1
ATOM 809 C CA . LYS A 1 104 ? -7.863 -6.909 11.023 1.00 64.88 104 LYS A CA 1
ATOM 810 C C . LYS A 1 104 ? -6.675 -5.987 11.279 1.00 64.88 104 LYS A C 1
ATOM 812 O O . LYS A 1 104 ? -6.305 -5.190 10.423 1.00 64.88 104 LYS A O 1
ATOM 817 N N . ILE A 1 105 ? -6.083 -6.096 12.466 1.00 64.62 105 ILE A N 1
ATOM 818 C CA . ILE A 1 105 ? -4.815 -5.436 12.793 1.00 64.62 105 ILE A CA 1
ATOM 819 C C . ILE A 1 105 ? -3.705 -6.438 12.566 1.00 64.62 105 ILE A C 1
ATOM 821 O O . ILE A 1 105 ? -3.788 -7.572 13.038 1.00 64.62 105 ILE A O 1
ATOM 825 N N . ASN A 1 106 ? -2.660 -6.002 11.885 1.00 63.94 106 ASN A N 1
ATOM 826 C CA . ASN A 1 106 ? -1.452 -6.777 11.716 1.00 63.94 106 ASN A CA 1
ATOM 827 C C . ASN A 1 106 ? -0.253 -5.889 12.040 1.00 63.94 106 ASN A C 1
ATOM 829 O O . ASN A 1 106 ? -0.265 -4.677 11.808 1.00 63.94 106 ASN A O 1
ATOM 833 N N . PHE A 1 107 ? 0.788 -6.519 12.561 1.00 62.28 107 PHE A N 1
ATOM 834 C CA . PHE A 1 107 ? 2.059 -5.873 12.836 1.00 62.28 107 PHE A CA 1
ATOM 835 C C . PHE A 1 107 ? 3.058 -6.330 11.787 1.00 62.28 107 PHE A C 1
ATOM 837 O O . PHE A 1 107 ? 3.029 -7.486 11.356 1.00 62.28 107 PHE A O 1
ATOM 844 N N . ASN A 1 108 ? 3.922 -5.423 11.348 1.00 58.53 108 ASN A N 1
ATOM 845 C CA . ASN A 1 108 ? 5.031 -5.820 10.496 1.00 58.53 108 ASN A CA 1
ATOM 846 C C . ASN A 1 108 ? 6.007 -6.666 11.332 1.00 58.53 108 ASN A C 1
ATOM 848 O O . ASN A 1 108 ? 6.621 -6.162 12.270 1.00 58.53 108 ASN A O 1
ATOM 852 N N . GLU A 1 109 ? 6.128 -7.958 11.012 1.00 48.28 109 GLU A N 1
ATOM 853 C CA . GLU A 1 109 ? 7.193 -8.809 11.545 1.00 48.28 109 GLU A CA 1
ATOM 854 C C . GLU A 1 109 ? 8.504 -8.456 10.839 1.00 48.28 109 GLU A C 1
ATOM 856 O O . GLU A 1 109 ? 8.610 -8.569 9.615 1.00 48.28 109 GLU A O 1
ATOM 861 N N . PHE A 1 110 ? 9.508 -8.040 11.609 1.00 51.94 110 PHE A N 1
ATOM 862 C CA . PHE A 1 110 ? 10.858 -7.813 11.108 1.00 51.94 110 PHE A CA 1
ATOM 863 C C . PHE A 1 110 ? 11.764 -8.920 11.649 1.00 51.94 110 PHE A C 1
ATOM 865 O O . PHE A 1 110 ? 11.982 -9.018 12.853 1.00 51.94 110 PHE A O 1
ATOM 872 N N . ILE A 1 111 ? 12.247 -9.788 10.757 1.00 44.03 111 ILE A N 1
ATOM 873 C CA . ILE A 1 111 ? 13.302 -10.759 11.065 1.00 44.03 111 ILE A CA 1
ATOM 874 C C . ILE A 1 111 ? 14.614 -10.120 10.615 1.00 44.03 111 ILE A C 1
ATOM 876 O O . ILE A 1 111 ? 14.839 -9.976 9.412 1.00 44.03 111 ILE A O 1
ATOM 880 N N . GLY A 1 112 ? 15.438 -9.688 11.568 1.00 48.53 112 GLY A N 1
ATOM 881 C CA . GLY A 1 112 ? 16.794 -9.244 11.288 1.00 48.53 112 GLY A CA 1
ATOM 882 C C . GLY A 1 112 ? 17.690 -10.436 10.983 1.00 48.53 112 GLY A C 1
ATOM 883 O O . GLY A 1 112 ? 17.580 -11.496 11.600 1.00 48.53 112 GLY A O 1
ATOM 884 N N . THR A 1 113 ? 18.551 -10.281 9.981 1.00 47.78 113 THR A N 1
ATOM 885 C CA . THR A 1 113 ? 19.617 -11.247 9.691 1.00 47.78 113 THR A CA 1
ATOM 886 C C . THR A 1 113 ? 20.985 -10.783 10.185 1.00 47.78 113 THR A C 1
ATOM 888 O O . THR A 1 113 ? 21.875 -11.618 10.234 1.00 47.78 113 THR A O 1
ATOM 891 N N . ASP A 1 114 ? 21.137 -9.517 10.597 1.00 54.19 114 ASP A N 1
ATOM 892 C CA . ASP A 1 114 ? 22.376 -8.952 11.148 1.00 54.19 114 ASP A CA 1
ATOM 893 C C . ASP A 1 114 ? 22.065 -7.900 12.232 1.00 54.19 114 ASP A C 1
ATOM 895 O O . ASP A 1 114 ? 21.177 -7.058 12.050 1.00 54.19 114 ASP A O 1
ATOM 899 N N . ASP A 1 115 ? 22.824 -7.925 13.334 1.00 56.34 115 ASP A N 1
ATOM 900 C CA . ASP A 1 115 ? 22.601 -7.115 14.546 1.00 56.34 115 ASP A CA 1
ATOM 901 C C . ASP A 1 115 ? 22.587 -5.588 14.274 1.00 56.34 115 ASP A C 1
ATOM 903 O O . ASP A 1 115 ? 21.821 -4.844 14.885 1.00 56.34 115 ASP A O 1
ATOM 907 N N . GLU A 1 116 ? 23.362 -5.093 13.299 1.00 54.25 116 GLU A N 1
ATOM 908 C CA . GLU A 1 116 ? 23.410 -3.658 12.946 1.00 54.25 116 GLU A CA 1
ATOM 909 C C . GLU A 1 116 ? 22.159 -3.160 12.197 1.00 54.25 116 GLU A C 1
ATOM 911 O O . GLU A 1 116 ? 21.758 -1.992 12.321 1.00 54.25 116 GLU A O 1
ATOM 916 N N . ALA A 1 117 ? 21.523 -4.036 11.412 1.00 53.22 117 ALA A N 1
ATOM 917 C CA . ALA A 1 117 ? 20.305 -3.705 10.680 1.00 53.22 117 ALA A CA 1
ATOM 918 C C . ALA A 1 117 ? 19.099 -3.639 11.625 1.00 53.22 117 ALA A C 1
ATOM 920 O O . ALA A 1 117 ? 18.225 -2.791 11.433 1.00 53.22 117 ALA A O 1
ATOM 921 N N . GLU A 1 118 ? 19.076 -4.480 12.666 1.00 57.78 118 GLU A N 1
ATOM 922 C CA . GLU A 1 118 ? 18.060 -4.433 13.722 1.00 57.78 118 GLU A CA 1
ATOM 923 C C . GLU A 1 118 ? 18.127 -3.125 14.519 1.00 57.78 118 GLU A C 1
ATOM 925 O O . GLU A 1 118 ? 17.092 -2.489 14.729 1.00 57.78 118 GLU A O 1
ATOM 930 N N . GLU A 1 119 ? 19.328 -2.678 14.898 1.00 57.16 119 GLU A N 1
ATOM 931 C CA . GLU A 1 119 ? 19.529 -1.435 15.655 1.00 57.16 119 GLU A CA 1
ATOM 932 C C . GLU A 1 119 ? 19.051 -0.210 14.854 1.00 57.16 119 GLU A C 1
ATOM 934 O O . GLU A 1 119 ? 18.286 0.623 15.344 1.00 57.16 119 GLU A O 1
ATOM 939 N N . SER A 1 120 ? 19.421 -0.138 13.572 1.00 55.50 120 SER A N 1
ATOM 940 C CA . SER A 1 120 ? 19.031 0.958 12.676 1.00 55.50 120 SER A CA 1
ATOM 941 C C . SER A 1 120 ? 17.523 0.994 12.410 1.00 55.50 120 SER A C 1
ATOM 943 O O . SER A 1 120 ? 16.925 2.071 12.360 1.00 55.50 120 SER A O 1
ATOM 945 N N . LEU A 1 121 ? 16.884 -0.174 12.266 1.00 57.53 121 LEU A N 1
ATOM 946 C CA . LEU A 1 121 ? 15.430 -0.267 12.114 1.00 57.53 121 LEU A CA 1
ATOM 947 C C . LEU A 1 121 ? 14.702 0.126 13.395 1.00 57.53 121 LEU A C 1
ATOM 949 O O . LEU A 1 121 ? 13.691 0.820 13.328 1.00 57.53 121 LEU A O 1
ATOM 953 N N . LYS A 1 122 ? 15.213 -0.294 14.554 1.00 59.28 122 LYS A N 1
ATOM 954 C CA . LYS A 1 122 ? 14.648 0.067 15.852 1.00 59.28 122 LYS A CA 1
ATOM 955 C C . LYS A 1 122 ? 14.688 1.579 16.058 1.00 59.28 122 LYS A C 1
ATOM 957 O O . LYS A 1 122 ? 13.664 2.166 16.391 1.00 59.28 122 LYS A O 1
ATOM 962 N N . ILE A 1 123 ? 15.812 2.216 15.730 1.00 58.56 123 ILE A N 1
ATOM 963 C CA . ILE A 1 123 ? 15.956 3.677 15.740 1.00 58.56 123 ILE A CA 1
ATOM 964 C C . ILE A 1 123 ? 14.978 4.335 14.752 1.00 58.56 123 ILE A C 1
ATOM 966 O O . ILE A 1 123 ? 14.362 5.351 15.062 1.00 58.56 123 ILE A O 1
ATOM 970 N N . ALA A 1 124 ? 14.798 3.772 13.556 1.00 55.31 124 ALA A N 1
ATOM 971 C CA . ALA A 1 124 ? 13.869 4.304 12.559 1.00 55.31 124 ALA A CA 1
ATOM 972 C C . ALA A 1 124 ? 12.392 4.194 12.999 1.00 55.31 124 ALA A C 1
ATOM 974 O O . ALA A 1 124 ? 11.595 5.097 12.728 1.00 55.31 124 ALA A O 1
ATOM 975 N N . ILE A 1 125 ? 12.039 3.119 13.706 1.00 58.38 125 ILE A N 1
ATOM 976 C CA . ILE A 1 125 ? 10.720 2.884 14.306 1.00 58.38 125 ILE A CA 1
ATOM 977 C C . ILE A 1 125 ? 10.482 3.822 15.496 1.00 58.38 125 ILE A C 1
ATOM 979 O O . ILE A 1 125 ? 9.403 4.400 15.606 1.00 58.38 125 ILE A O 1
ATOM 983 N N . GLU A 1 126 ? 11.478 4.000 16.369 1.00 58.28 126 GLU A N 1
ATOM 984 C CA . GLU A 1 126 ? 11.419 4.942 17.496 1.00 58.28 126 GLU A CA 1
ATOM 985 C C . GLU A 1 126 ? 11.282 6.395 17.019 1.00 58.28 126 GLU A C 1
ATOM 987 O O . GLU A 1 126 ? 10.609 7.194 17.664 1.00 58.28 126 GLU A O 1
ATOM 992 N N . ASN A 1 127 ? 11.845 6.718 15.852 1.00 61.91 127 ASN A N 1
ATOM 993 C CA . ASN A 1 127 ? 11.729 8.032 15.218 1.00 61.91 127 ASN A CA 1
ATOM 994 C C . ASN A 1 127 ? 10.494 8.188 14.300 1.00 61.91 127 ASN A C 1
ATOM 996 O O . ASN A 1 127 ? 10.446 9.142 13.525 1.00 61.91 127 ASN A O 1
ATOM 1000 N N . ASP A 1 128 ? 9.524 7.260 14.323 1.00 60.25 128 ASP A N 1
ATOM 1001 C CA . ASP A 1 128 ? 8.303 7.266 13.484 1.00 60.25 128 ASP A CA 1
ATOM 1002 C C . ASP A 1 128 ? 8.539 7.339 11.964 1.00 60.25 128 ASP A C 1
ATOM 1004 O O . ASP A 1 128 ? 7.646 7.670 11.182 1.00 60.25 128 ASP A O 1
ATOM 1008 N N . THR A 1 129 ? 9.736 6.998 11.4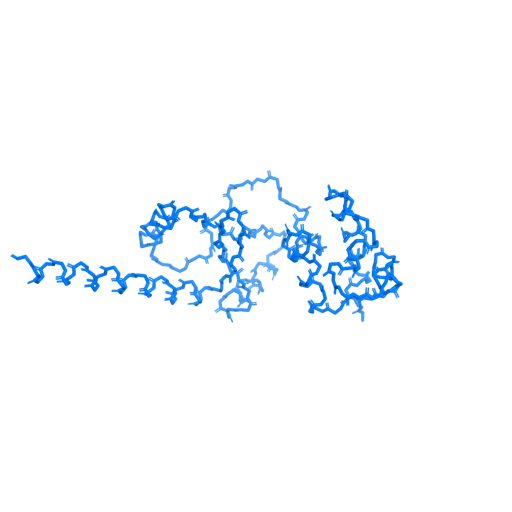96 1.00 56.62 129 THR A N 1
ATOM 1009 C CA . THR A 1 129 ? 10.048 7.045 10.059 1.00 56.62 129 THR A CA 1
ATOM 1010 C C . THR A 1 129 ? 9.491 5.845 9.290 1.00 56.62 129 THR A C 1
ATOM 1012 O O . THR A 1 129 ? 9.413 5.885 8.060 1.00 56.62 129 THR A O 1
ATOM 1015 N N . ILE A 1 130 ? 9.071 4.786 9.996 1.00 60.06 130 ILE A N 1
ATOM 1016 C CA . ILE A 1 130 ? 8.554 3.541 9.416 1.00 60.06 130 ILE A CA 1
ATOM 1017 C C . ILE A 1 130 ? 7.217 3.161 10.079 1.00 60.06 130 ILE A C 1
ATOM 1019 O O . ILE A 1 130 ? 7.139 3.104 11.307 1.00 60.06 130 ILE A O 1
ATOM 1023 N N . PRO A 1 131 ? 6.166 2.844 9.296 1.00 59.41 131 PRO A N 1
ATOM 1024 C CA . PRO A 1 131 ? 4.906 2.353 9.838 1.00 59.41 131 PRO A CA 1
ATOM 1025 C C . PRO A 1 131 ? 5.048 0.928 10.388 1.00 59.41 131 PRO A C 1
ATOM 1027 O O . PRO A 1 131 ? 5.485 0.008 9.685 1.00 59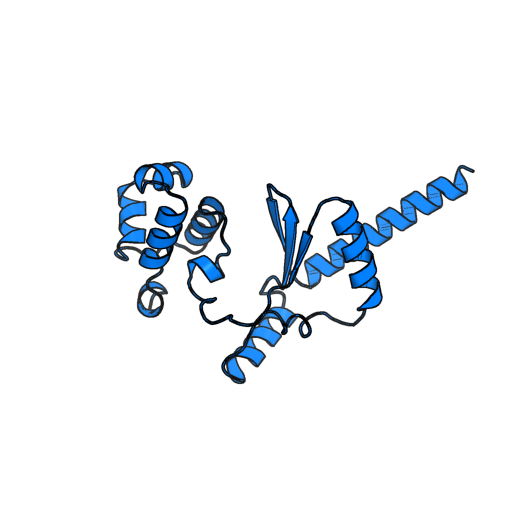.41 131 PRO A O 1
ATOM 1030 N N . LEU A 1 132 ? 4.644 0.746 11.645 1.00 64.69 132 LEU A N 1
ATOM 1031 C CA . LEU A 1 132 ? 4.750 -0.524 12.365 1.00 64.69 132 LEU A CA 1
ATOM 1032 C C . LEU A 1 132 ? 3.453 -1.341 12.325 1.00 64.69 132 LEU A C 1
ATOM 1034 O O . LEU A 1 132 ? 3.482 -2.575 12.363 1.00 64.69 132 LEU A O 1
ATOM 1038 N N . VAL A 1 133 ? 2.315 -0.651 12.234 1.00 63.81 133 VAL A N 1
ATOM 1039 C CA . VAL A 1 133 ? 0.981 -1.243 12.332 1.00 63.81 133 VAL A CA 1
ATOM 1040 C C . VAL A 1 133 ? 0.229 -1.018 11.032 1.00 63.81 133 VAL A C 1
ATOM 1042 O O . VAL A 1 133 ? 0.294 0.063 10.449 1.00 63.81 133 VAL A O 1
ATOM 1045 N N . TYR A 1 134 ? -0.526 -2.016 10.581 1.00 64.25 134 TYR A N 1
ATOM 1046 C CA . TYR A 1 134 ? -1.494 -1.813 9.515 1.00 64.25 134 TYR A CA 1
ATOM 1047 C C . TYR A 1 134 ? -2.848 -2.430 9.844 1.00 64.25 134 TYR A C 1
ATOM 1049 O O . TYR A 1 134 ? -2.957 -3.549 10.350 1.00 64.25 134 TYR A O 1
ATOM 1057 N N . ILE A 1 135 ? -3.892 -1.666 9.544 1.00 68.19 135 ILE A N 1
ATOM 1058 C CA . ILE A 1 135 ? -5.288 -2.046 9.719 1.00 68.19 135 ILE A CA 1
ATOM 1059 C C . ILE A 1 135 ? -5.863 -2.302 8.336 1.00 68.19 135 ILE A C 1
ATOM 1061 O O . ILE A 1 135 ? -5.751 -1.454 7.449 1.00 68.19 135 ILE A O 1
ATOM 1065 N N . ASN A 1 136 ? -6.469 -3.463 8.125 1.00 65.00 136 ASN A N 1
ATOM 1066 C CA . ASN A 1 136 ? -7.073 -3.795 6.847 1.00 65.00 136 ASN A CA 1
ATOM 1067 C C . ASN A 1 136 ? -8.485 -4.370 6.959 1.00 65.00 136 ASN A C 1
ATOM 1069 O O . ASN A 1 136 ? -8.846 -5.023 7.932 1.00 65.00 136 ASN A O 1
ATOM 1073 N N . ASP A 1 137 ? -9.264 -4.113 5.917 1.00 68.00 137 ASP A N 1
ATOM 1074 C CA . ASP A 1 137 ? -10.561 -4.726 5.625 1.00 68.00 137 ASP A CA 1
ATOM 1075 C C . ASP A 1 137 ? -10.499 -5.344 4.211 1.00 68.00 137 ASP A C 1
ATOM 1077 O O . ASP A 1 137 ? -9.489 -5.199 3.516 1.00 68.00 137 ASP A O 1
ATOM 1081 N N . GLU A 1 138 ? -11.560 -6.006 3.745 1.00 58.19 138 GLU A N 1
ATOM 1082 C CA . GLU A 1 138 ? -11.660 -6.649 2.425 1.00 58.19 138 GLU A CA 1
ATOM 1083 C C . GLU A 1 138 ? -11.314 -5.716 1.249 1.00 58.19 138 GLU A C 1
ATOM 1085 O O . GLU A 1 138 ? -10.999 -6.189 0.155 1.00 58.19 138 GLU A O 1
ATOM 1090 N N . LYS A 1 139 ? -11.360 -4.391 1.456 1.00 59.34 139 LYS A N 1
ATOM 1091 C CA . LYS A 1 139 ? -11.188 -3.376 0.404 1.00 59.34 139 LYS A CA 1
ATOM 1092 C C . LYS A 1 139 ? -10.060 -2.370 0.642 1.00 59.34 139 LYS A C 1
ATOM 1094 O O . LYS A 1 139 ? -9.657 -1.706 -0.311 1.00 59.34 139 LYS A O 1
ATOM 1099 N N . THR A 1 140 ? -9.559 -2.218 1.869 1.00 63.06 140 THR A N 1
ATOM 1100 C CA . THR A 1 140 ? -8.660 -1.104 2.229 1.00 63.06 140 THR A CA 1
ATOM 1101 C C . THR A 1 140 ? -7.584 -1.517 3.221 1.00 63.06 140 THR A C 1
ATOM 1103 O O . THR A 1 140 ? -7.871 -2.239 4.169 1.00 63.06 140 THR A O 1
ATOM 1106 N N . THR A 1 141 ? -6.367 -1.001 3.036 1.00 64.25 141 THR A N 1
ATOM 1107 C CA . THR A 1 141 ? -5.230 -1.131 3.956 1.00 64.25 141 THR A CA 1
ATOM 1108 C C . THR A 1 141 ? -4.787 0.263 4.417 1.00 64.25 141 THR A C 1
ATOM 1110 O O . THR A 1 141 ? -4.558 1.154 3.597 1.00 64.25 141 THR A O 1
ATOM 1113 N N . LEU A 1 142 ? -4.687 0.466 5.729 1.00 72.31 142 LEU A N 1
ATOM 1114 C CA . LEU A 1 142 ? -4.225 1.693 6.374 1.00 72.31 142 LEU A CA 1
ATOM 1115 C C . LEU A 1 142 ? -2.944 1.380 7.146 1.00 72.31 142 LEU A C 1
ATOM 1117 O O . LEU A 1 142 ? -2.981 0.579 8.073 1.00 72.31 142 LEU A O 1
ATOM 1121 N N . ASN A 1 143 ? -1.830 2.004 6.769 1.00 68.50 143 ASN A N 1
ATOM 1122 C CA . ASN A 1 143 ? -0.562 1.891 7.489 1.00 68.50 143 ASN A CA 1
ATOM 1123 C C . ASN A 1 143 ? -0.453 3.043 8.488 1.00 68.50 143 ASN A C 1
ATOM 1125 O O . ASN A 1 143 ? -0.779 4.171 8.128 1.00 68.50 143 ASN A O 1
ATOM 1129 N N . LEU A 1 144 ? 0.011 2.751 9.698 1.00 66.06 144 LEU A N 1
ATOM 1130 C CA . LEU A 1 144 ? 0.139 3.700 10.797 1.00 66.06 144 LEU A CA 1
ATOM 1131 C C . LEU A 1 144 ? 1.544 3.596 11.403 1.00 66.06 144 LEU A C 1
ATOM 1133 O O . LEU A 1 144 ? 2.060 2.491 11.626 1.00 66.06 144 LEU A O 1
ATOM 1137 N N . THR A 1 145 ? 2.161 4.744 11.676 1.00 70.69 145 THR A N 1
ATOM 1138 C CA . THR A 1 145 ? 3.338 4.829 12.559 1.00 70.69 145 THR A CA 1
ATOM 1139 C C . THR A 1 145 ? 2.959 4.506 14.004 1.00 70.69 145 THR A C 1
ATOM 1141 O O . THR A 1 145 ? 1.777 4.369 14.338 1.00 70.69 145 THR A O 1
ATOM 1144 N N . ASN A 1 146 ? 3.953 4.360 14.882 1.00 65.19 146 ASN A N 1
ATOM 1145 C CA . ASN A 1 1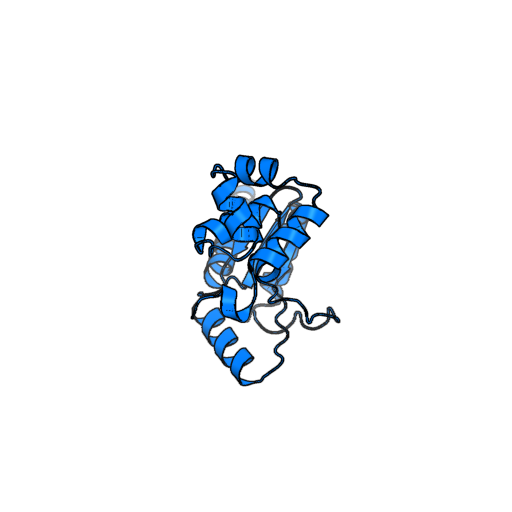46 ? 3.686 4.101 16.296 1.00 65.19 146 ASN A CA 1
ATOM 1146 C C . ASN A 1 146 ? 2.923 5.265 16.933 1.00 65.19 146 ASN A C 1
ATOM 1148 O O . ASN A 1 146 ? 1.937 5.037 17.637 1.00 65.19 146 ASN A O 1
ATOM 1152 N N . SER A 1 147 ? 3.320 6.503 16.636 1.00 65.44 147 SER A N 1
ATOM 1153 C CA . SER A 1 147 ? 2.606 7.686 17.122 1.00 65.44 147 SER A CA 1
ATOM 1154 C C . SER A 1 147 ? 1.198 7.808 16.547 1.00 65.44 147 SER A C 1
ATOM 1156 O O . SER A 1 147 ? 0.263 8.082 17.297 1.00 65.44 147 SER A O 1
ATOM 1158 N N . GLU A 1 148 ? 1.001 7.538 15.255 1.00 69.25 148 GLU A N 1
ATOM 1159 C CA . GLU A 1 148 ? -0.334 7.572 14.642 1.00 69.25 148 GLU A CA 1
ATOM 1160 C C . GLU A 1 148 ? -1.252 6.485 15.213 1.00 69.25 148 GLU A C 1
ATOM 1162 O O . GLU A 1 148 ? -2.433 6.728 15.469 1.00 69.25 148 GLU A O 1
ATOM 1167 N N . PHE A 1 149 ? -0.717 5.286 15.458 1.00 71.25 149 PHE A N 1
ATOM 1168 C CA . PHE A 1 149 ? -1.467 4.202 16.082 1.00 71.25 149 PHE A CA 1
ATOM 1169 C C . PHE A 1 149 ? -1.835 4.522 17.537 1.00 71.25 149 PHE A C 1
ATOM 1171 O O . PHE A 1 149 ? -2.948 4.210 17.976 1.00 71.25 149 PHE A O 1
ATOM 1178 N N . LYS A 1 150 ? -0.937 5.184 18.275 1.00 68.69 150 LYS A N 1
ATOM 1179 C CA . LYS A 1 150 ? -1.198 5.664 19.636 1.00 68.69 150 LYS A CA 1
ATOM 1180 C C . LYS A 1 150 ? -2.267 6.758 19.653 1.00 68.69 150 LYS A C 1
ATOM 1182 O O . LYS A 1 150 ? -3.224 6.657 20.412 1.00 68.69 150 LYS A O 1
ATOM 1187 N N . GLU A 1 151 ? -2.179 7.743 18.763 1.00 74.25 151 GLU A N 1
ATOM 1188 C CA . GLU A 1 151 ? -3.187 8.803 18.654 1.00 74.25 151 GLU A CA 1
ATOM 1189 C C . GLU A 1 151 ? -4.561 8.238 18.256 1.00 74.25 151 GLU A C 1
ATOM 1191 O O . GLU A 1 151 ? -5.598 8.632 18.795 1.00 74.25 151 GLU A O 1
ATOM 1196 N N . PHE A 1 152 ? -4.585 7.280 17.330 1.00 75.25 152 PHE A N 1
ATOM 1197 C CA . PHE A 1 152 ? -5.802 6.576 16.937 1.00 75.25 152 PHE A CA 1
ATOM 1198 C C . PHE A 1 152 ? -6.426 5.808 18.108 1.00 75.25 152 PHE A C 1
ATOM 1200 O O . PHE A 1 152 ? -7.631 5.906 18.353 1.00 75.25 152 PHE A O 1
ATOM 1207 N N . THR A 1 153 ? -5.593 5.093 18.862 1.00 68.81 153 THR A N 1
ATOM 1208 C CA . THR A 1 153 ? -5.963 4.393 20.096 1.00 68.81 153 THR A CA 1
ATOM 1209 C C . THR A 1 153 ? -6.592 5.346 21.115 1.00 68.81 153 THR A C 1
ATOM 1211 O O . THR A 1 153 ? -7.690 5.078 21.615 1.00 68.81 153 THR A O 1
ATOM 1214 N N . ASP A 1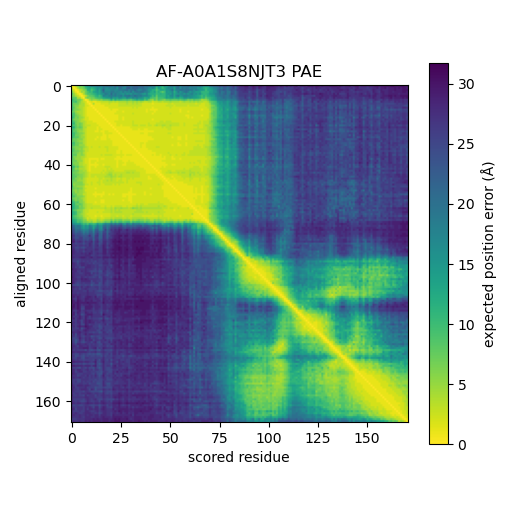 154 ? -5.950 6.484 21.375 1.00 69.44 154 ASP A N 1
ATOM 1215 C CA . ASP A 1 154 ? -6.432 7.484 22.329 1.00 69.44 154 ASP A CA 1
ATOM 1216 C C . ASP A 1 154 ? -7.776 8.083 21.894 1.00 69.44 154 ASP A C 1
ATOM 1218 O O . ASP A 1 154 ? -8.693 8.223 22.710 1.00 69.44 154 ASP A O 1
ATOM 1222 N N . LYS A 1 155 ? -7.940 8.366 20.595 1.00 78.31 155 LYS A N 1
ATOM 1223 C CA . LYS A 1 155 ? -9.206 8.856 20.026 1.00 78.31 155 LYS A CA 1
ATOM 1224 C C . LYS A 1 155 ? -10.340 7.849 20.188 1.00 78.31 155 LYS A C 1
ATOM 1226 O O . LYS A 1 155 ? -11.430 8.242 20.605 1.00 78.31 155 LYS A O 1
ATOM 1231 N N . ILE A 1 156 ? -10.100 6.567 19.901 1.00 75.00 156 ILE A N 1
ATOM 1232 C CA . ILE A 1 156 ? -11.110 5.515 20.096 1.00 75.00 156 ILE A CA 1
ATOM 1233 C C . ILE A 1 156 ? -11.515 5.446 21.566 1.00 75.00 156 ILE A C 1
ATOM 1235 O O . ILE A 1 156 ? -12.706 5.459 21.881 1.00 75.00 156 ILE A O 1
ATOM 1239 N N . LEU A 1 157 ? -10.539 5.393 22.474 1.00 71.06 157 LEU A N 1
ATOM 1240 C CA . LEU A 1 157 ? -10.814 5.270 23.900 1.00 71.06 157 LEU A CA 1
ATOM 1241 C C . LEU A 1 157 ? -11.603 6.475 24.425 1.00 71.06 157 LEU A C 1
ATOM 1243 O O . LEU A 1 157 ? -12.533 6.306 25.216 1.00 71.06 157 LEU A O 1
ATOM 1247 N N . HIS A 1 158 ? -11.250 7.681 23.977 1.00 75.69 158 HIS A N 1
ATOM 1248 C CA . HIS A 1 158 ? -11.971 8.899 24.319 1.00 75.69 158 HIS A CA 1
ATOM 1249 C C . HIS A 1 158 ? -13.419 8.854 23.822 1.00 75.69 158 HIS A C 1
ATOM 1251 O O . HIS A 1 158 ? -14.336 9.101 24.605 1.00 75.69 158 HIS A O 1
ATOM 1257 N N . TYR A 1 159 ? -13.631 8.477 22.559 1.00 74.44 159 TYR A N 1
ATOM 1258 C CA . TYR A 1 159 ? -14.960 8.399 21.958 1.00 74.44 159 TYR A CA 1
ATOM 1259 C C . TYR A 1 159 ? -15.863 7.389 22.678 1.00 74.44 159 TYR A C 1
ATOM 1261 O O . TYR A 1 159 ? -16.982 7.717 23.068 1.00 74.44 159 TYR A O 1
ATOM 1269 N N . VAL A 1 160 ? -15.354 6.184 22.950 1.00 72.88 160 VAL A N 1
ATOM 1270 C CA . VAL A 1 160 ? -16.114 5.145 23.664 1.00 72.88 160 VAL A CA 1
ATOM 1271 C C . VAL A 1 160 ? -16.476 5.598 25.082 1.00 72.88 160 VAL A C 1
ATOM 1273 O O . VAL A 1 160 ? -17.619 5.427 25.506 1.00 72.88 160 VAL A O 1
ATOM 1276 N N . LYS A 1 161 ? -15.536 6.209 25.819 1.00 74.56 161 LYS A N 1
ATOM 1277 C CA . LYS A 1 161 ? -15.809 6.754 27.161 1.00 74.56 161 LYS A CA 1
ATOM 1278 C C . LYS A 1 161 ? -16.859 7.864 27.124 1.00 74.56 161 LYS A C 1
ATOM 1280 O O . LYS A 1 161 ? -17.705 7.919 28.013 1.00 74.56 161 LYS A O 1
ATOM 1285 N N . PHE A 1 162 ? -16.794 8.740 26.125 1.00 76.06 162 PHE A N 1
ATOM 1286 C CA . PHE A 1 162 ? -17.752 9.824 25.945 1.00 76.06 162 PHE A CA 1
ATOM 1287 C C . PHE A 1 162 ? -19.175 9.285 25.738 1.00 76.06 162 PHE A C 1
ATOM 1289 O O . PHE A 1 162 ? -20.059 9.608 26.530 1.00 76.06 162 PHE A O 1
ATOM 1296 N N . GLU A 1 163 ? -19.374 8.394 24.763 1.00 78.44 163 GLU A N 1
ATOM 1297 C CA . GLU A 1 163 ? -20.690 7.809 24.459 1.00 78.44 163 GLU A CA 1
ATOM 1298 C C . GLU A 1 163 ? -21.269 7.019 25.643 1.00 78.44 163 GLU A C 1
ATOM 1300 O O . GLU A 1 163 ? -22.450 7.136 25.970 1.00 78.44 163 GLU A O 1
ATOM 1305 N N . MET A 1 164 ? -20.435 6.251 26.354 1.00 76.06 164 MET A N 1
ATOM 1306 C CA . MET A 1 164 ? -20.871 5.526 27.554 1.00 76.06 164 MET A CA 1
ATOM 1307 C C . MET A 1 164 ? -21.362 6.477 28.653 1.00 76.06 164 MET A C 1
ATOM 1309 O O . MET A 1 164 ? -22.395 6.219 29.268 1.00 76.06 164 MET A O 1
ATOM 1313 N N . ASN A 1 165 ? -20.649 7.580 28.893 1.00 75.94 165 ASN A N 1
ATOM 1314 C CA . ASN A 1 165 ? -21.038 8.561 29.905 1.00 75.94 165 ASN A CA 1
ATOM 1315 C C . ASN A 1 165 ? -22.335 9.291 29.536 1.00 75.94 165 ASN A C 1
ATOM 1317 O O . ASN A 1 165 ? -23.153 9.544 30.417 1.00 75.94 165 ASN A O 1
ATOM 1321 N N . GLU A 1 166 ? -22.551 9.603 28.259 1.00 83.38 166 GLU A N 1
ATOM 1322 C CA . GLU A 1 166 ? -23.808 10.202 27.795 1.00 83.38 166 GLU A CA 1
ATOM 1323 C C . GLU A 1 166 ? -24.993 9.242 27.965 1.00 83.38 166 GLU A C 1
ATOM 1325 O O . GLU A 1 166 ? -26.046 9.638 28.464 1.00 83.38 166 GLU A O 1
ATOM 1330 N N . LEU A 1 167 ? -24.819 7.954 27.655 1.00 74.69 167 LEU A N 1
ATOM 1331 C CA . LEU A 1 167 ? -25.852 6.939 27.892 1.00 74.69 167 LEU A CA 1
ATOM 1332 C C . LEU A 1 167 ? -26.167 6.735 29.380 1.00 74.69 167 LEU A C 1
ATOM 1334 O O . LEU A 1 167 ? -27.313 6.445 29.720 1.00 74.69 167 LEU A O 1
ATOM 1338 N N . ILE A 1 168 ? -25.170 6.873 30.260 1.00 77.94 168 ILE A N 1
ATOM 1339 C CA . ILE A 1 168 ? -25.364 6.800 31.715 1.00 77.94 168 ILE A CA 1
ATOM 1340 C C . ILE A 1 168 ? -26.128 8.026 32.223 1.00 77.94 168 ILE A C 1
AT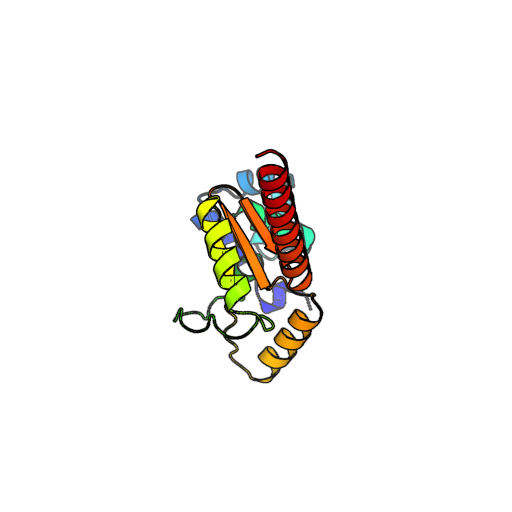OM 1342 O O . ILE A 1 168 ? -27.020 7.868 33.045 1.00 77.94 168 ILE A O 1
ATOM 1346 N N . LYS A 1 169 ? -25.809 9.232 31.738 1.00 73.25 169 LYS A N 1
ATOM 1347 C CA . LYS A 1 169 ? -26.509 10.468 32.138 1.00 73.25 169 LYS A CA 1
ATOM 1348 C C . LYS A 1 169 ? -27.967 10.514 31.679 1.00 73.25 169 LYS A C 1
ATOM 1350 O O . LYS A 1 169 ? -28.776 11.175 32.320 1.00 73.25 169 LYS A O 1
ATOM 1355 N N . ASN A 1 170 ? -28.276 9.863 30.559 1.00 68.12 170 ASN A N 1
ATOM 1356 C CA . ASN A 1 170 ? -29.608 9.852 29.951 1.00 68.12 170 ASN A CA 1
ATOM 1357 C C . ASN A 1 170 ? -30.502 8.690 30.437 1.00 68.12 170 ASN A C 1
ATOM 1359 O O . ASN A 1 170 ? -31.583 8.485 29.881 1.00 68.12 170 ASN A O 1
ATOM 1363 N N . LYS A 1 171 ? -30.061 7.927 31.444 1.00 58.16 171 LYS A N 1
ATOM 1364 C CA . LYS A 1 171 ? -30.845 6.910 32.160 1.00 58.16 171 LYS A CA 1
ATOM 1365 C C . LYS A 1 171 ? -31.156 7.372 33.576 1.00 58.16 171 LYS A C 1
ATOM 1367 O O . LYS A 1 171 ? -32.280 7.065 34.025 1.00 58.16 171 LYS A O 1
#

Nearest PDB structures (foldseek):
  1y7y-assembly1_B  TM=9.224E-01  e=3.007E-04  Aeromonas hydrophila
  2b5a-assembly1_A  TM=8.277E-01  e=2.836E-04  [Bacillus] caldolyticus
  3f52-assembly1_A  TM=8.471E-01  e=6.828E-04  Corynebacterium glutamicum
  6rmq-assembly2_B-3  TM=7.385E-01  e=1.379E-03  Deinococcus deserti
  6jq1-assembly1_A  TM=4.974E-01  e=3.801E-04  Deinococcus geothermalis DSM 11300

Radius of gyration: 20.04 Å; Cα contacts (8 Å, |Δi|>4): 155; chains: 1; bounding box: 55×30×55 Å

Organism: Clostridium saccharobutylicum (NCBI:txid169679)

Mean predicted aligned error: 17.32 Å

InterPro domains:
  IPR001387 Cro/C1-type, helix-turn-helix domain [PF01381] (13-67)
  IPR001387 Cro/C1-type, helix-turn-helix domain [PS50943] (13-67)
  IPR001387 Cro/C1-type, helix-turn-helix domain [SM00530] (12-67)
  IPR001387 Cro/C1-type, helix-turn-helix domain [cd00093] (10-67)
  IPR010982 Lambda repressor-like, DNA-binding domain superfamily [G3DSA:1.10.260.40] (9-100)
  IPR010982 Lambda repressor-like, DNA-binding domain superfamily [SSF47413] (6-72)

Sequence (171 aa):
MGVNDIIKVGDNIKSLRKEKRISQKDMAAILKIPYSTYSNYENNNREPSAEMLNKIAKALNVNLAYLLGIQNHLKNASTLHRCLPDDNESISKIASIIKLCGFKINFNEFIGTDDEAEESLKIAIENDTIPLVYINDEKTTLNLTNSEFKEFTDKILHYVKFEMNELIKNK

Secondary structure (DSSP, 8-state):
--HHHHH-HHHHHHHHHHHTT--HHHHHHHTTS-HHHHHHHHTTSSPPPHHHHHHHHHHHT--HHHHTTTTTT---S--TTSS--S-HHHHHHHHHHHHHTTPEEEE-----SSHHHHHHHHHHHHTT-S--EEEE-SS-EEEE-HHHHHHHHHHHHHHHHHHHHHHHHT-

pLDDT: mean 70.07, std 17.17, range [35.09, 97.56]

Foldseek 3Di:
DDLCVPQVLLCLLVVLCVVVVHDLVRLCVQLVHDSVVSVCSNVSVDPDDPVSLVSSCVSSVHDSCSSSVVPPPDDDPPQQPPQADDDPPLVVVVQVVLVVVQKHKDFDRDDDPDPVVVVVVNVCLVVQVDFGMWIDHPPDIDTHRNVRVVVVSVVVVVVVVVVVVVVVVVD

Solvent-accessible surface area (backbone atoms only — not comparable to full-atom values): 10132 Å² total; per-residue (Å²): 137,60,72,55,81,79,58,43,42,15,56,42,48,48,51,54,35,51,76,71,68,51,49,70,62,56,49,13,58,76,70,70,47,58,50,70,60,46,53,28,26,43,68,62,76,38,83,71,50,74,71,51,46,52,52,51,17,58,76,69,72,48,52,57,54,57,44,54,58,73,59,85,82,77,88,74,96,79,63,83,78,85,85,76,90,89,48,72,67,61,52,52,54,48,54,50,53,40,45,73,74,64,32,45,79,46,69,71,70,76,84,70,92,50,76,70,60,43,53,55,49,50,53,34,40,76,66,51,75,40,66,45,40,35,42,33,46,104,87,48,80,46,76,26,27,58,65,55,47,48,52,51,50,51,51,51,54,50,50,55,54,51,55,52,52,53,58,59,73,76,106